Protein AF-A0A7J4UKN8-F1 (afdb_monomer)

Structure (mmCIF, N/CA/C/O backbone):
data_AF-A0A7J4UKN8-F1
#
_entry.id   AF-A0A7J4UKN8-F1
#
loop_
_atom_site.group_PDB
_atom_site.id
_atom_site.type_symbol
_atom_site.label_atom_id
_atom_site.label_alt_id
_atom_site.label_comp_id
_atom_site.label_asym_id
_atom_site.label_entity_id
_atom_site.label_seq_id
_atom_site.pdbx_PDB_ins_code
_atom_site.Cartn_x
_atom_site.Cartn_y
_atom_site.Cartn_z
_atom_site.occupancy
_atom_site.B_iso_or_equiv
_atom_site.auth_seq_id
_atom_site.auth_comp_id
_atom_site.auth_asym_id
_atom_site.auth_atom_id
_atom_site.pdbx_PDB_model_num
ATOM 1 N N . MET A 1 1 ? -2.101 -12.804 17.670 1.00 58.69 1 MET A N 1
ATOM 2 C CA . MET A 1 1 ? -3.502 -13.229 17.457 1.00 58.69 1 MET A CA 1
ATOM 3 C C . MET A 1 1 ? -3.765 -13.379 15.970 1.00 58.69 1 MET A C 1
ATOM 5 O O . MET A 1 1 ? -3.323 -12.529 15.200 1.00 58.69 1 MET A O 1
ATOM 9 N N . ASN A 1 2 ? -4.449 -14.453 15.577 1.00 76.75 2 ASN A N 1
ATOM 10 C CA . ASN A 1 2 ? -4.879 -14.670 14.196 1.00 76.75 2 ASN A CA 1
ATOM 11 C C . ASN A 1 2 ? -6.131 -13.824 13.927 1.00 76.75 2 ASN A C 1
ATOM 13 O O . ASN A 1 2 ? -7.017 -13.768 14.770 1.00 76.75 2 ASN A O 1
ATOM 17 N N . GLN A 1 3 ? -6.182 -13.149 12.781 1.00 89.81 3 GLN A N 1
ATOM 18 C CA . GLN A 1 3 ? -7.301 -12.301 12.361 1.00 89.81 3 GLN A CA 1
ATOM 19 C C . GLN A 1 3 ? -7.476 -12.422 10.844 1.00 89.81 3 GLN A C 1
ATOM 21 O O . GLN A 1 3 ? -6.479 -12.581 10.130 1.00 89.81 3 GLN A O 1
ATOM 26 N N . TYR A 1 4 ? -8.714 -12.343 10.357 1.00 93.06 4 TYR A N 1
ATOM 27 C CA . TYR A 1 4 ? -8.987 -12.282 8.921 1.00 93.06 4 TYR A CA 1
ATOM 28 C C . TYR A 1 4 ? -8.523 -10.941 8.351 1.00 93.06 4 TYR A C 1
ATOM 30 O O . TYR A 1 4 ? -8.562 -9.913 9.026 1.00 93.06 4 TYR A O 1
ATOM 38 N N . ARG A 1 5 ? -8.036 -10.954 7.109 1.00 92.19 5 ARG A N 1
ATOM 39 C CA . ARG A 1 5 ? -7.532 -9.763 6.422 1.00 92.19 5 ARG A CA 1
ATOM 40 C C . ARG A 1 5 ? -8.070 -9.744 5.003 1.00 92.19 5 ARG A C 1
ATOM 42 O O . ARG A 1 5 ? -7.952 -10.740 4.294 1.00 92.19 5 ARG A O 1
ATOM 49 N N . LEU A 1 6 ? -8.616 -8.605 4.592 1.00 90.50 6 LEU A N 1
ATOM 50 C CA . LEU A 1 6 ? -8.944 -8.356 3.195 1.00 90.50 6 LEU A CA 1
ATOM 51 C C . LEU A 1 6 ? -7.656 -8.021 2.434 1.00 90.50 6 LEU A C 1
ATOM 53 O O . LEU A 1 6 ? -6.885 -7.155 2.851 1.00 90.50 6 LEU A O 1
ATOM 57 N N . HIS A 1 7 ? -7.427 -8.717 1.327 1.00 89.94 7 HIS A N 1
ATOM 58 C CA . HIS A 1 7 ? -6.354 -8.427 0.385 1.00 89.94 7 HIS A CA 1
ATOM 59 C C . HIS A 1 7 ? -6.985 -7.880 -0.894 1.00 89.94 7 HIS A C 1
ATOM 61 O O . HIS A 1 7 ? -7.854 -8.531 -1.466 1.00 89.94 7 HIS A O 1
ATOM 67 N N . ILE A 1 8 ? -6.568 -6.685 -1.309 1.00 89.06 8 ILE A N 1
ATOM 68 C CA . ILE A 1 8 ? -7.024 -6.043 -2.543 1.00 89.06 8 ILE A CA 1
ATOM 69 C C . ILE A 1 8 ? -5.821 -5.982 -3.481 1.00 89.06 8 ILE A C 1
ATOM 71 O O . ILE A 1 8 ? -4.773 -5.468 -3.088 1.00 89.06 8 ILE A O 1
ATOM 75 N N . ASP A 1 9 ? -5.980 -6.529 -4.681 1.00 90.25 9 ASP A N 1
ATOM 76 C CA . ASP A 1 9 ? -4.984 -6.504 -5.748 1.00 90.25 9 ASP A CA 1
ATOM 77 C C . ASP A 1 9 ? -5.475 -5.566 -6.858 1.00 90.25 9 ASP A C 1
ATOM 79 O O . ASP A 1 9 ? -6.626 -5.665 -7.291 1.00 90.25 9 ASP A O 1
ATOM 83 N N . ILE A 1 10 ? -4.644 -4.597 -7.242 1.00 93.44 10 ILE A N 1
ATOM 84 C CA . ILE A 1 10 ? -4.983 -3.550 -8.209 1.00 93.44 10 ILE A CA 1
ATOM 85 C C . ILE A 1 10 ? -3.794 -3.407 -9.165 1.00 93.44 10 ILE A C 1
ATOM 87 O O . ILE A 1 10 ? -2.757 -2.892 -8.744 1.00 93.44 10 ILE A O 1
ATOM 91 N N . PRO A 1 11 ? -3.918 -3.798 -10.445 1.00 95.62 11 PRO A N 1
ATOM 92 C CA . PRO A 1 11 ? -2.869 -3.565 -11.433 1.00 95.62 11 PRO A CA 1
ATOM 93 C C . PRO A 1 11 ? -2.649 -2.063 -11.658 1.00 95.62 11 PRO A C 1
ATOM 95 O O . PRO A 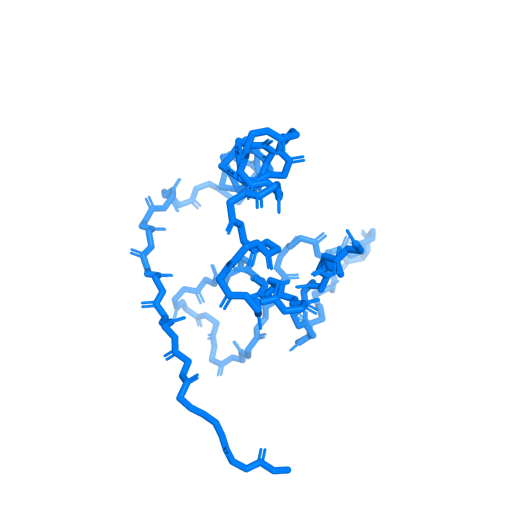1 11 ? -3.586 -1.341 -12.004 1.00 95.62 11 PRO A O 1
ATOM 98 N N . LEU A 1 12 ? -1.412 -1.582 -11.484 1.00 96.81 12 LEU A N 1
ATOM 99 C CA . LEU A 1 12 ? -1.069 -0.153 -11.616 1.00 96.81 12 LEU A CA 1
ATOM 100 C C . LEU A 1 12 ? -0.238 0.185 -12.866 1.00 96.81 12 LEU A C 1
ATOM 102 O O . LEU A 1 12 ? 0.069 1.357 -13.096 1.00 96.81 12 LEU A O 1
ATOM 106 N N . GLY A 1 13 ? 0.045 -0.813 -13.705 1.00 96.44 13 GLY A N 1
ATOM 107 C CA . GLY A 1 13 ? 0.893 -0.697 -14.894 1.00 96.44 13 GLY A CA 1
ATOM 108 C C . GLY A 1 13 ? 2.304 -1.238 -14.662 1.00 96.44 13 GLY A C 1
ATOM 109 O O . GLY A 1 13 ? 2.599 -1.781 -13.601 1.00 96.44 13 GLY A O 1
ATOM 110 N N . SER A 1 14 ? 3.158 -1.109 -15.678 1.00 95.25 14 SER A N 1
ATOM 111 C CA . SER A 1 14 ? 4.535 -1.622 -15.674 1.00 95.25 14 SER A CA 1
ATOM 112 C C . SER A 1 14 ? 5.599 -0.557 -15.394 1.00 95.25 14 SER A C 1
ATOM 114 O O . SER A 1 14 ? 6.758 -0.906 -15.195 1.00 95.25 14 SER A O 1
ATOM 116 N N . ASP A 1 15 ? 5.241 0.731 -15.404 1.00 97.00 15 ASP A N 1
ATOM 117 C CA . ASP A 1 15 ? 6.162 1.805 -15.026 1.00 97.00 15 ASP A CA 1
ATOM 118 C C . ASP A 1 15 ? 6.178 1.976 -13.502 1.00 97.00 15 ASP A C 1
ATOM 120 O O . ASP A 1 15 ? 5.151 2.259 -12.881 1.00 97.00 15 ASP A O 1
ATOM 124 N N . GLU A 1 16 ? 7.353 1.797 -12.896 1.00 95.38 16 GLU A N 1
ATOM 125 C CA . GLU A 1 16 ? 7.526 1.853 -11.440 1.00 95.38 16 GLU A CA 1
ATOM 126 C C . GLU A 1 16 ? 7.135 3.226 -10.871 1.00 95.38 16 GLU A C 1
ATOM 128 O O . GLU A 1 16 ? 6.436 3.307 -9.859 1.00 95.38 16 GLU A O 1
ATOM 133 N N . THR A 1 17 ? 7.548 4.311 -11.531 1.00 95.75 17 THR A N 1
ATOM 134 C CA . THR A 1 17 ? 7.324 5.682 -11.047 1.00 95.75 17 THR A CA 1
ATOM 135 C C . THR A 1 17 ? 5.837 6.029 -11.086 1.00 95.75 17 THR A C 1
ATOM 137 O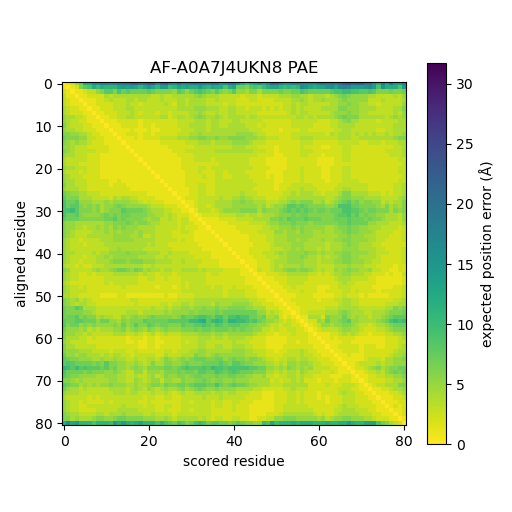 O . THR A 1 17 ? 5.282 6.565 -10.123 1.00 95.75 17 THR A O 1
ATOM 140 N N . GLU A 1 18 ? 5.163 5.674 -12.176 1.00 97.38 18 GLU A N 1
ATOM 141 C CA . GLU A 1 18 ? 3.726 5.854 -12.340 1.00 97.38 18 GLU A CA 1
ATOM 142 C C . GLU A 1 18 ? 2.936 4.989 -11.346 1.00 97.38 18 GLU A C 1
ATOM 144 O O . GLU A 1 18 ? 1.972 5.463 -10.737 1.00 97.38 18 GLU A O 1
ATOM 149 N N . ALA A 1 19 ? 3.359 3.742 -11.120 1.00 97.38 19 ALA A N 1
ATOM 150 C CA . ALA A 1 19 ? 2.738 2.850 -10.146 1.00 97.38 19 ALA A CA 1
ATOM 151 C C . ALA A 1 19 ? 2.861 3.386 -8.708 1.00 97.38 19 ALA A C 1
ATOM 153 O O . ALA A 1 19 ? 1.894 3.320 -7.937 1.00 97.38 19 ALA A O 1
ATOM 154 N N . ILE A 1 20 ? 4.005 3.980 -8.351 1.00 96.31 20 ILE A N 1
ATOM 155 C CA . ILE A 1 20 ? 4.201 4.677 -7.071 1.00 96.31 20 ILE A CA 1
ATOM 156 C C . ILE A 1 20 ? 3.233 5.864 -6.956 1.00 96.31 20 ILE A C 1
ATOM 158 O O . ILE A 1 20 ? 2.508 5.976 -5.963 1.00 96.31 20 ILE A O 1
ATOM 162 N N . ALA A 1 21 ? 3.147 6.717 -7.981 1.00 96.88 21 ALA A N 1
ATOM 163 C CA . ALA A 1 21 ? 2.254 7.878 -7.979 1.00 96.88 21 ALA A CA 1
ATOM 164 C C . ALA A 1 21 ? 0.766 7.486 -7.858 1.00 96.88 21 ALA A C 1
ATOM 166 O O . ALA A 1 21 ? 0.016 8.065 -7.059 1.00 96.88 21 ALA A O 1
ATOM 167 N N . LYS A 1 22 ? 0.333 6.455 -8.596 1.00 97.56 22 LYS A N 1
ATOM 168 C CA . LYS A 1 22 ? -1.020 5.882 -8.488 1.00 97.56 22 LYS A CA 1
ATOM 169 C C . LYS A 1 22 ? -1.283 5.324 -7.091 1.00 97.56 22 LYS A C 1
ATOM 171 O O . LYS A 1 22 ? -2.340 5.596 -6.523 1.00 97.56 22 LYS A O 1
ATOM 176 N N . SER A 1 23 ? -0.317 4.612 -6.507 1.00 95.94 23 SER A N 1
ATOM 177 C CA . SER A 1 23 ? -0.428 4.063 -5.149 1.00 95.94 23 SER A CA 1
ATOM 178 C C . SER A 1 23 ? -0.660 5.158 -4.110 1.00 95.94 23 SER A C 1
ATOM 180 O O . SER A 1 23 ? -1.581 5.052 -3.301 1.00 95.94 23 SER A O 1
ATOM 182 N N . HIS A 1 24 ? 0.123 6.240 -4.158 1.00 94.38 24 HIS A N 1
ATOM 183 C CA . HIS A 1 24 ? -0.064 7.382 -3.262 1.00 94.38 24 HIS A CA 1
ATOM 184 C C . HIS A 1 24 ? -1.433 8.040 -3.438 1.00 94.38 24 HIS A C 1
ATOM 186 O O . HIS A 1 24 ? -2.089 8.357 -2.448 1.00 94.38 24 HIS A O 1
ATOM 192 N N . THR A 1 25 ? -1.896 8.186 -4.680 1.00 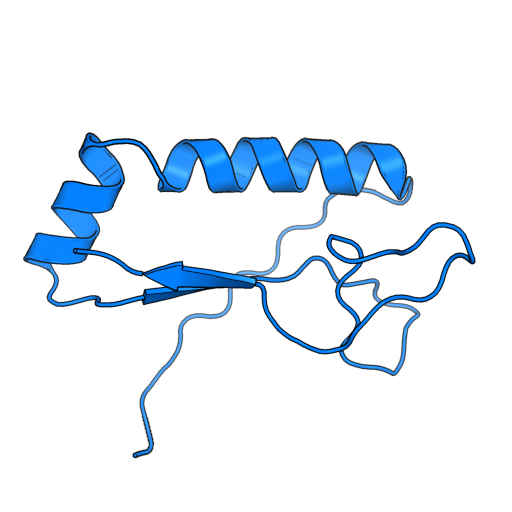94.62 25 THR A N 1
ATOM 193 C CA . THR A 1 25 ? -3.215 8.761 -4.981 1.00 94.62 25 THR A CA 1
ATOM 194 C C . THR A 1 25 ? -4.349 7.915 -4.399 1.00 94.62 25 THR A C 1
ATOM 196 O O . THR A 1 25 ? -5.274 8.452 -3.791 1.00 94.62 25 THR A O 1
ATOM 199 N N . ILE A 1 26 ? -4.283 6.590 -4.563 1.00 93.44 26 ILE A N 1
ATOM 200 C CA . ILE A 1 26 ? -5.291 5.660 -4.039 1.00 93.44 26 ILE A CA 1
ATOM 201 C C . ILE A 1 26 ? -5.309 5.721 -2.514 1.00 93.44 26 ILE A C 1
ATOM 203 O O . ILE A 1 26 ? -6.363 5.943 -1.924 1.00 93.44 26 ILE A O 1
ATOM 207 N N . ILE A 1 27 ? -4.148 5.580 -1.874 1.00 91.38 27 ILE A N 1
ATOM 208 C CA . ILE A 1 27 ? -4.053 5.598 -0.412 1.00 91.38 27 ILE A CA 1
ATOM 209 C C . ILE A 1 27 ? -4.512 6.941 0.153 1.00 91.38 27 ILE A C 1
ATOM 211 O O . ILE A 1 27 ? -5.298 6.947 1.094 1.00 91.38 27 ILE A O 1
ATOM 215 N N . GLY A 1 28 ? -4.133 8.057 -0.476 1.00 88.19 28 GLY A N 1
ATOM 216 C CA . GLY A 1 28 ? -4.577 9.393 -0.078 1.00 88.19 28 GLY A CA 1
ATOM 217 C C . GLY A 1 28 ? -6.102 9.556 -0.068 1.00 88.19 28 GLY A C 1
ATOM 218 O O . GLY A 1 28 ? -6.640 10.268 0.778 1.00 88.19 28 GLY A O 1
ATOM 219 N N . LYS A 1 29 ? -6.830 8.857 -0.952 1.00 85.56 29 LYS A N 1
ATOM 220 C CA . LYS A 1 29 ? -8.303 8.840 -0.927 1.00 85.56 29 LYS A CA 1
ATOM 221 C C . LYS A 1 29 ? -8.872 8.059 0.258 1.00 85.56 29 LYS A C 1
ATOM 223 O O . LYS A 1 29 ? -9.935 8.426 0.748 1.00 85.56 29 LYS A O 1
ATOM 228 N N . TYR A 1 30 ? -8.184 7.016 0.714 1.00 81.12 30 TYR A N 1
ATOM 229 C CA . TYR A 1 30 ? -8.604 6.203 1.859 1.00 81.12 30 TYR A CA 1
ATOM 230 C C . TYR A 1 30 ? -8.196 6.792 3.213 1.00 81.12 30 TYR A C 1
ATOM 232 O O . TYR A 1 30 ? -8.727 6.370 4.234 1.00 81.12 30 TYR A O 1
ATOM 240 N N . THR A 1 31 ? -7.296 7.777 3.227 1.00 83.38 31 THR A N 1
ATOM 241 C CA . THR A 1 31 ? -6.834 8.458 4.446 1.00 83.38 31 THR A CA 1
ATOM 242 C C . THR A 1 31 ? -7.444 9.844 4.648 1.00 83.38 31 THR A C 1
ATOM 244 O O . THR A 1 31 ? -6.909 10.630 5.422 1.00 83.38 31 THR A O 1
ATOM 247 N N . ASN A 1 32 ? -8.531 10.189 3.950 1.00 87.50 32 ASN A N 1
ATOM 248 C CA . ASN A 1 32 ? -9.269 11.421 4.247 1.00 87.50 32 ASN A CA 1
ATOM 249 C C . ASN A 1 32 ? -10.204 11.241 5.455 1.00 87.50 32 ASN A C 1
ATOM 251 O O . ASN A 1 32 ? -10.571 10.116 5.799 1.00 87.50 32 ASN A O 1
ATOM 255 N N . ASP A 1 33 ? -10.637 12.351 6.055 1.00 87.25 33 ASP A N 1
ATOM 256 C CA . ASP A 1 33 ? -11.429 12.358 7.294 1.00 87.25 33 ASP A CA 1
ATOM 257 C C . ASP A 1 33 ? -12.686 11.483 7.220 1.00 87.25 33 ASP A C 1
ATOM 259 O O . ASP A 1 33 ? -13.016 10.783 8.177 1.00 87.25 33 ASP A O 1
ATOM 263 N N . VAL A 1 34 ? -13.369 11.470 6.070 1.00 90.62 34 VAL A N 1
ATOM 264 C CA . VAL A 1 34 ? -14.592 10.678 5.864 1.00 90.62 34 VAL A CA 1
ATOM 265 C C . VAL A 1 34 ? -14.295 9.180 5.949 1.00 90.62 34 VAL A C 1
ATOM 267 O O . VAL A 1 34 ? -14.990 8.450 6.657 1.00 90.62 34 VAL A O 1
ATOM 270 N N . HIS A 1 35 ? -13.253 8.711 5.258 1.00 89.44 35 HIS A N 1
ATOM 271 C CA . HIS A 1 35 ? -12.892 7.291 5.249 1.00 89.44 35 HIS A CA 1
ATOM 272 C C . HIS A 1 35 ? -12.262 6.862 6.574 1.00 89.44 35 HIS A C 1
ATOM 274 O O . HIS A 1 35 ? -12.602 5.798 7.085 1.00 89.44 35 HIS A O 1
ATOM 280 N N . MET A 1 36 ? -11.416 7.700 7.174 1.00 90.12 36 MET A N 1
ATOM 281 C CA . MET A 1 36 ? -10.826 7.436 8.491 1.00 90.12 36 MET A CA 1
ATOM 282 C C . MET A 1 36 ? -11.915 7.303 9.563 1.00 90.12 36 MET A C 1
ATOM 284 O O . MET A 1 36 ? -11.914 6.348 10.340 1.00 90.12 36 MET A O 1
ATOM 288 N N . THR A 1 37 ? -12.909 8.196 9.539 1.00 91.94 37 THR A N 1
ATOM 289 C CA . THR A 1 37 ? -14.074 8.134 10.431 1.00 91.94 37 THR A CA 1
ATOM 290 C C . THR A 1 37 ? -14.876 6.851 10.219 1.00 91.94 37 THR A C 1
ATOM 292 O O . THR A 1 37 ? -15.278 6.217 11.193 1.00 91.94 37 THR A O 1
ATOM 295 N N . LEU A 1 38 ? -15.103 6.429 8.970 1.00 93.00 38 LEU A N 1
ATOM 296 C CA . LEU A 1 38 ? -15.790 5.168 8.673 1.00 93.00 38 LEU A CA 1
ATOM 297 C C . LEU A 1 38 ? -15.033 3.959 9.245 1.00 93.00 38 LEU A C 1
ATOM 299 O O . LEU A 1 38 ? -15.637 3.125 9.916 1.00 93.00 38 LEU A O 1
ATOM 303 N N . LEU A 1 39 ? -13.719 3.881 9.016 1.00 92.31 39 LEU A N 1
ATOM 304 C CA . LEU A 1 39 ? -12.880 2.789 9.521 1.00 92.31 39 LEU A CA 1
ATOM 305 C C . LEU A 1 39 ? -12.912 2.716 11.052 1.00 92.31 39 LEU A C 1
ATOM 307 O O . LEU A 1 39 ? -13.052 1.627 11.609 1.00 92.31 39 LEU A O 1
ATOM 311 N N . LYS A 1 40 ? -12.881 3.871 11.726 1.00 92.25 40 LYS A N 1
ATOM 312 C CA . LYS A 1 40 ? -13.012 3.962 13.183 1.00 92.25 40 LYS A CA 1
ATOM 313 C C . LYS A 1 40 ? -14.349 3.418 13.689 1.00 92.25 40 LYS A C 1
ATOM 315 O O . LYS A 1 40 ? -14.369 2.629 14.628 1.00 92.25 40 LYS A O 1
ATOM 320 N N . HIS A 1 41 ? -15.466 3.782 13.053 1.00 95.25 41 HIS A N 1
ATOM 321 C CA . HIS A 1 41 ? -16.791 3.262 13.425 1.00 95.25 41 HIS A CA 1
ATOM 322 C C . HIS A 1 41 ? -16.924 1.745 13.222 1.00 95.25 41 HIS A C 1
ATOM 324 O O . HIS A 1 41 ? -17.756 1.114 13.869 1.00 95.25 41 HIS A O 1
ATOM 330 N N . MET A 1 42 ? -16.114 1.160 12.337 1.00 94.44 42 MET A N 1
ATOM 331 C CA . MET A 1 42 ? -16.043 -0.284 12.103 1.00 94.44 42 MET A CA 1
ATOM 332 C C . MET A 1 42 ? -15.066 -1.014 13.043 1.00 94.44 42 MET A C 1
ATOM 334 O O . MET A 1 42 ? -14.826 -2.203 12.835 1.00 94.44 42 MET A O 1
ATOM 338 N N . ASP A 1 43 ? -14.492 -0.328 14.039 1.00 93.81 43 ASP A N 1
ATOM 339 C CA . ASP A 1 43 ? -13.467 -0.865 14.949 1.00 93.81 43 ASP A CA 1
ATOM 340 C C . ASP A 1 43 ? -12.203 -1.368 14.214 1.00 93.81 43 ASP A C 1
ATOM 342 O O . ASP A 1 43 ? -11.530 -2.323 14.607 1.00 93.81 43 ASP A O 1
ATOM 346 N N . ILE A 1 44 ? -11.860 -0.727 13.090 1.00 93.00 44 ILE A N 1
ATOM 347 C CA . ILE A 1 44 ? -10.643 -1.025 12.330 1.00 93.00 44 ILE A CA 1
ATOM 348 C C . ILE A 1 44 ? -9.532 -0.088 12.801 1.00 93.00 44 ILE A C 1
ATOM 350 O O . ILE A 1 44 ? -9.508 1.082 12.438 1.00 93.00 44 ILE A O 1
ATOM 354 N N . GLY A 1 45 ? -8.568 -0.618 13.556 1.00 91.81 45 GLY A N 1
ATOM 355 C CA . GLY A 1 45 ? -7.473 0.188 14.117 1.00 91.81 45 GLY A CA 1
ATOM 356 C C . GLY A 1 45 ? -6.288 0.463 13.182 1.00 91.81 45 GLY A C 1
ATOM 357 O O . GLY A 1 45 ? -5.421 1.261 13.520 1.00 91.81 45 GLY A O 1
ATOM 358 N N . GLN A 1 46 ? -6.182 -0.215 12.031 1.00 92.31 46 GLN A N 1
ATOM 359 C CA . GLN A 1 46 ? -5.048 -0.015 11.115 1.00 92.31 46 GLN A CA 1
ATOM 360 C C . GLN A 1 46 ? -5.329 -0.433 9.669 1.00 92.31 46 GLN A C 1
ATOM 362 O O . GLN A 1 46 ? -5.995 -1.437 9.406 1.00 92.31 46 GLN A O 1
ATOM 367 N N . VAL A 1 47 ? -4.672 0.253 8.735 1.00 91.81 47 VAL A N 1
ATOM 368 C CA . VAL A 1 47 ? -4.582 -0.112 7.316 1.00 91.81 47 VAL A CA 1
ATOM 369 C C . VAL A 1 47 ? -3.129 -0.442 6.987 1.00 91.81 47 VAL A C 1
ATOM 371 O O . VAL A 1 47 ? -2.220 0.333 7.270 1.00 91.81 47 VAL A O 1
ATOM 374 N N . ASN A 1 48 ? -2.892 -1.617 6.397 1.00 93.56 48 ASN A N 1
ATOM 375 C CA . ASN A 1 48 ? -1.549 -2.070 6.030 1.00 93.56 48 ASN A CA 1
ATOM 376 C C . ASN A 1 48 ? -1.460 -2.332 4.527 1.00 93.56 48 ASN A C 1
ATOM 378 O O . ASN A 1 48 ? -2.130 -3.238 4.026 1.00 93.56 48 ASN A O 1
ATOM 382 N N . TYR A 1 49 ? -0.572 -1.628 3.832 1.00 94.25 49 TYR A N 1
ATOM 383 C CA . TYR A 1 49 ? -0.448 -1.683 2.374 1.00 94.25 49 TYR A CA 1
ATOM 384 C C . TYR A 1 49 ? 1.016 -1.742 1.922 1.00 94.25 49 TYR A C 1
ATOM 386 O O . TYR A 1 49 ? 1.940 -1.508 2.699 1.00 94.25 49 TYR A O 1
ATOM 394 N N . ARG A 1 50 ? 1.234 -2.127 0.666 1.00 95.25 50 ARG A N 1
ATOM 395 C CA . ARG A 1 50 ? 2.540 -2.131 -0.005 1.00 95.25 50 ARG A CA 1
ATOM 396 C C . ARG A 1 50 ? 2.322 -2.056 -1.510 1.00 95.25 50 ARG A C 1
ATOM 398 O O . ARG A 1 50 ? 1.296 -2.545 -1.977 1.00 95.25 50 ARG A O 1
ATOM 405 N N . LEU A 1 51 ? 3.303 -1.536 -2.234 1.00 96.19 51 LEU A N 1
ATOM 406 C CA . LEU A 1 51 ? 3.384 -1.697 -3.683 1.00 96.19 51 LEU A CA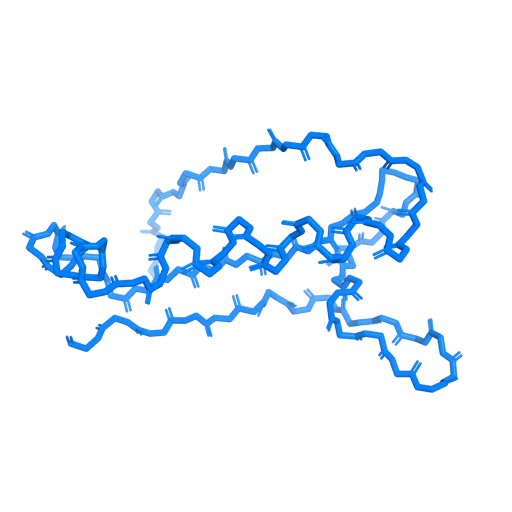 1
ATOM 407 C C . LEU A 1 51 ? 4.349 -2.842 -3.986 1.00 96.19 51 LEU A C 1
ATOM 409 O O . LEU A 1 51 ? 5.530 -2.724 -3.672 1.00 96.19 51 LEU A O 1
ATOM 413 N N . GLY A 1 52 ? 3.839 -3.950 -4.520 1.00 94.88 52 GLY A N 1
ATOM 414 C CA . GLY A 1 52 ? 4.650 -5.078 -4.985 1.00 94.88 52 GLY A CA 1
ATOM 415 C C . GLY A 1 52 ? 4.804 -5.068 -6.505 1.00 94.88 52 GLY A C 1
ATOM 416 O O . GLY A 1 52 ? 4.154 -4.277 -7.184 1.00 94.88 52 GLY A O 1
ATOM 417 N N . TYR A 1 53 ? 5.638 -5.969 -7.015 1.00 94.44 53 TYR A N 1
ATOM 418 C CA . TYR A 1 53 ? 5.807 -6.223 -8.442 1.00 94.44 53 TYR A CA 1
ATOM 419 C C . TYR A 1 53 ? 5.832 -7.736 -8.676 1.00 94.44 53 TYR A C 1
ATOM 421 O O . TYR A 1 53 ? 6.462 -8.454 -7.901 1.00 94.44 53 TYR A O 1
ATOM 429 N N . ASP A 1 54 ? 5.135 -8.220 -9.704 1.00 91.12 54 ASP A N 1
ATOM 430 C CA . ASP A 1 54 ? 4.858 -9.654 -9.889 1.00 91.12 54 ASP A CA 1
ATOM 431 C C . ASP A 1 54 ? 6.113 -10.493 -10.162 1.00 91.12 54 ASP A C 1
ATOM 433 O O . ASP A 1 54 ? 6.188 -11.656 -9.761 1.00 91.12 54 ASP A O 1
ATOM 437 N N . GLU A 1 55 ? 7.118 -9.913 -10.823 1.00 89.56 55 GLU A N 1
ATOM 438 C CA . GLU A 1 55 ? 8.383 -10.609 -11.094 1.00 89.56 55 GLU A CA 1
ATOM 439 C C . GLU A 1 55 ? 9.271 -10.703 -9.847 1.00 89.56 55 GLU A C 1
ATOM 441 O O . GLU A 1 55 ? 10.210 -11.508 -9.802 1.00 89.56 55 GLU A O 1
ATOM 446 N N . ASP A 1 56 ? 8.971 -9.911 -8.815 1.00 89.44 56 ASP A N 1
ATOM 447 C CA . ASP A 1 56 ? 9.692 -9.976 -7.561 1.00 89.44 56 ASP A CA 1
ATOM 448 C C . ASP A 1 56 ? 9.195 -11.156 -6.720 1.00 89.44 56 ASP A C 1
ATOM 450 O O . ASP A 1 56 ? 8.080 -11.201 -6.198 1.00 89.44 56 ASP A O 1
ATOM 454 N N . ARG A 1 57 ? 10.077 -12.141 -6.553 1.00 85.50 57 ARG A N 1
ATOM 455 C CA . ARG A 1 57 ? 9.813 -13.328 -5.730 1.00 85.50 57 ARG A CA 1
ATOM 456 C C . ARG A 1 57 ? 9.746 -12.993 -4.240 1.00 85.50 57 ARG A C 1
ATOM 458 O O . ARG A 1 57 ? 9.332 -13.837 -3.440 1.00 85.50 57 ARG A O 1
ATOM 465 N N . GLN A 1 58 ? 10.189 -11.800 -3.846 1.00 88.50 58 GLN A N 1
ATOM 466 C CA . GLN A 1 58 ? 10.134 -11.317 -2.478 1.00 88.50 58 GLN A CA 1
ATOM 467 C C . GLN A 1 58 ? 8.920 -10.422 -2.231 1.00 88.50 58 GLN A C 1
ATOM 469 O O . GLN A 1 58 ? 8.238 -9.924 -3.117 1.00 88.50 58 GLN A O 1
ATOM 474 N N . ARG A 1 59 ? 8.619 -10.219 -0.948 1.00 90.31 59 ARG A N 1
ATOM 475 C CA . ARG A 1 59 ? 7.479 -9.430 -0.468 1.00 90.31 59 ARG A CA 1
ATOM 476 C C . ARG A 1 59 ? 7.757 -7.922 -0.497 1.00 90.31 59 ARG A C 1
ATOM 478 O O . ARG A 1 59 ? 7.407 -7.240 0.468 1.00 90.31 59 ARG A O 1
ATOM 485 N N . SER A 1 60 ? 8.340 -7.444 -1.585 1.00 94.62 60 SER A N 1
ATOM 486 C CA . SER A 1 60 ? 8.860 -6.092 -1.732 1.00 94.62 60 SER A CA 1
ATOM 487 C C . SER A 1 60 ? 7.799 -5.011 -1.596 1.00 94.62 60 SER A C 1
ATOM 489 O O . SER A 1 60 ? 6.606 -5.219 -1.844 1.00 94.62 60 SER A O 1
ATOM 491 N N . ASN A 1 61 ? 8.257 -3.847 -1.152 1.00 96.50 61 ASN A N 1
ATOM 492 C CA . ASN A 1 61 ? 7.479 -2.633 -1.033 1.00 96.50 61 ASN A CA 1
ATOM 493 C C . ASN A 1 61 ? 8.227 -1.480 -1.709 1.00 96.50 61 ASN A C 1
ATOM 495 O O . ASN A 1 61 ? 9.076 -0.827 -1.099 1.00 96.50 61 ASN A O 1
ATOM 499 N N . TYR A 1 62 ? 7.870 -1.216 -2.963 1.00 95.75 62 TYR A N 1
ATOM 500 C CA . TYR A 1 62 ? 8.471 -0.178 -3.806 1.00 95.75 62 TYR A CA 1
ATOM 501 C C . TYR A 1 62 ? 8.200 1.248 -3.307 1.00 95.75 62 TYR A C 1
ATOM 503 O O . TYR A 1 62 ? 8.890 2.179 -3.705 1.00 95.75 62 TYR A O 1
ATOM 511 N N . LEU A 1 63 ? 7.268 1.424 -2.362 1.00 94.88 63 LEU A N 1
ATOM 512 C CA . LEU A 1 63 ? 7.060 2.702 -1.669 1.00 94.88 63 LEU A CA 1
ATOM 513 C C . LEU A 1 63 ? 8.209 3.066 -0.717 1.00 94.88 63 LEU A C 1
ATOM 515 O O . LEU A 1 63 ? 8.306 4.208 -0.286 1.00 94.88 63 LEU A O 1
ATOM 519 N N . HIS A 1 64 ? 9.055 2.098 -0.358 1.00 93.69 64 HIS A N 1
ATOM 520 C CA . HIS A 1 64 ? 10.223 2.291 0.505 1.00 93.69 64 HIS A CA 1
ATOM 521 C C . HIS A 1 64 ? 11.498 1.905 -0.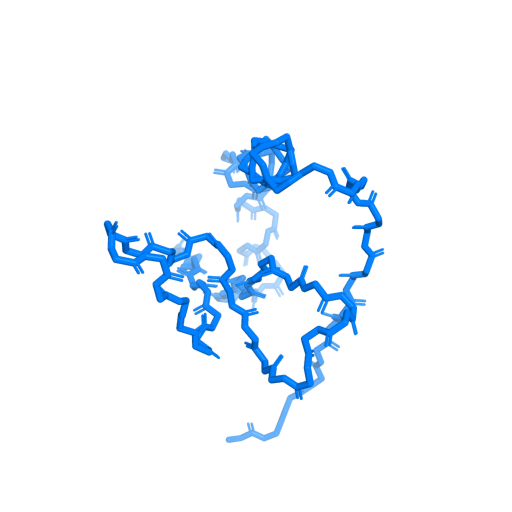241 1.00 93.69 64 HIS A C 1
ATOM 523 O O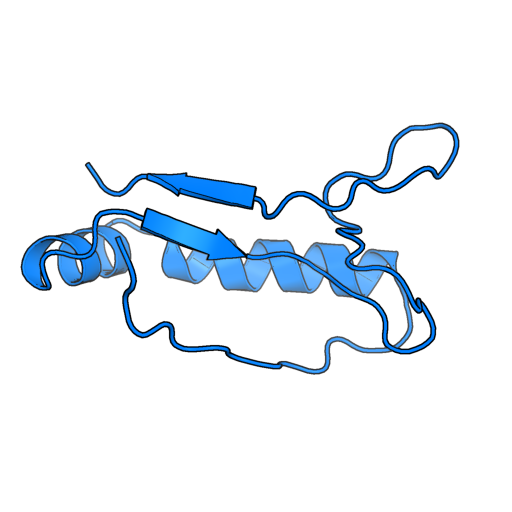 . HIS A 1 64 ? 12.274 1.068 0.229 1.00 93.69 64 HIS A O 1
ATOM 529 N N . LYS A 1 65 ? 11.684 2.485 -1.428 1.00 92.44 65 LYS A N 1
ATOM 530 C CA . LYS A 1 65 ? 12.914 2.365 -2.211 1.00 92.44 65 LYS A CA 1
ATOM 531 C C . LYS A 1 65 ? 13.898 3.449 -1.774 1.00 92.44 65 LYS A C 1
ATOM 533 O O . LYS A 1 65 ? 13.539 4.621 -1.719 1.00 92.44 65 LYS A O 1
ATOM 538 N N . ASN A 1 66 ? 15.118 3.060 -1.418 1.00 91.69 66 ASN A N 1
ATOM 539 C CA . ASN A 1 66 ? 16.169 4.022 -1.080 1.00 91.69 66 ASN A CA 1
ATOM 540 C C . ASN A 1 66 ? 16.915 4.518 -2.333 1.00 91.69 66 ASN A C 1
ATOM 542 O O . ASN A 1 66 ? 16.692 4.030 -3.439 1.00 91.69 66 ASN A O 1
ATOM 546 N N . GLU A 1 67 ? 17.845 5.455 -2.142 1.00 91.38 67 GLU A N 1
ATOM 547 C CA . GLU A 1 67 ? 18.664 6.043 -3.217 1.00 91.38 67 GLU A CA 1
ATOM 548 C C . GLU A 1 67 ? 19.499 5.007 -3.991 1.00 91.38 67 GLU A C 1
ATOM 550 O O . GLU A 1 67 ? 19.775 5.188 -5.172 1.00 91.38 67 GLU A O 1
ATOM 555 N N . ASN A 1 68 ? 19.847 3.885 -3.353 1.00 91.69 68 ASN A N 1
ATOM 556 C CA . ASN A 1 68 ? 20.589 2.781 -3.970 1.00 91.69 68 ASN A CA 1
ATOM 557 C C . ASN A 1 68 ? 19.677 1.776 -4.701 1.00 91.69 68 ASN A C 1
ATOM 559 O O . ASN A 1 68 ? 20.147 0.746 -5.177 1.00 91.69 68 ASN A O 1
ATOM 563 N N . GLY A 1 69 ? 18.367 2.030 -4.756 1.00 88.50 69 GLY A N 1
ATOM 564 C CA . GLY A 1 69 ? 17.391 1.162 -5.407 1.00 88.50 69 GLY A CA 1
ATOM 565 C C . GLY A 1 69 ? 16.957 -0.058 -4.589 1.00 88.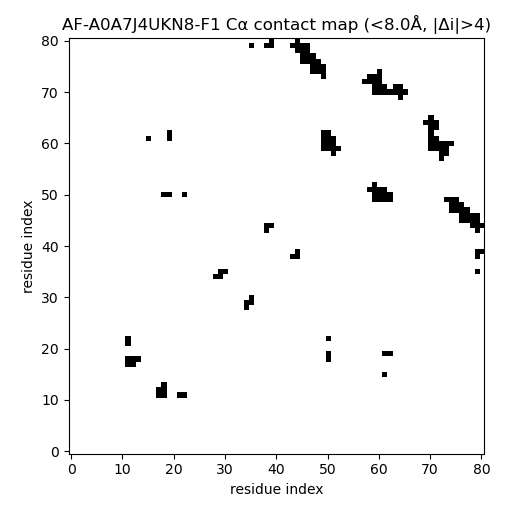50 69 GLY A C 1
ATOM 566 O O . GLY A 1 69 ? 16.221 -0.895 -5.108 1.00 88.50 69 GLY A O 1
ATOM 567 N N . HIS A 1 70 ? 17.360 -0.170 -3.320 1.00 90.44 70 HIS A N 1
ATOM 568 C CA . HIS A 1 70 ? 16.916 -1.255 -2.447 1.00 90.44 70 HIS A CA 1
ATOM 569 C C . HIS A 1 70 ? 15.522 -0.968 -1.892 1.00 90.44 70 HIS A C 1
ATOM 571 O O . HIS A 1 70 ? 15.280 0.088 -1.302 1.00 90.44 70 HIS A O 1
ATOM 577 N N . VAL A 1 71 ? 14.634 -1.949 -2.030 1.00 94.00 71 VAL A N 1
ATOM 578 C CA . VAL A 1 71 ? 13.288 -1.967 -1.447 1.00 94.00 71 VAL A CA 1
ATOM 579 C C . VAL A 1 71 ? 13.278 -2.793 -0.162 1.00 94.00 71 VAL A C 1
ATOM 581 O O . VAL A 1 71 ? 14.104 -3.687 0.028 1.00 94.00 71 VAL A O 1
ATOM 584 N N . ASN A 1 72 ? 12.345 -2.502 0.744 1.00 93.62 72 ASN A N 1
ATOM 585 C CA . ASN A 1 72 ? 12.135 -3.320 1.939 1.00 93.62 72 ASN A CA 1
ATOM 586 C C . ASN A 1 72 ? 10.935 -4.268 1.770 1.00 93.62 72 ASN A C 1
ATOM 588 O O . ASN A 1 72 ? 10.148 -4.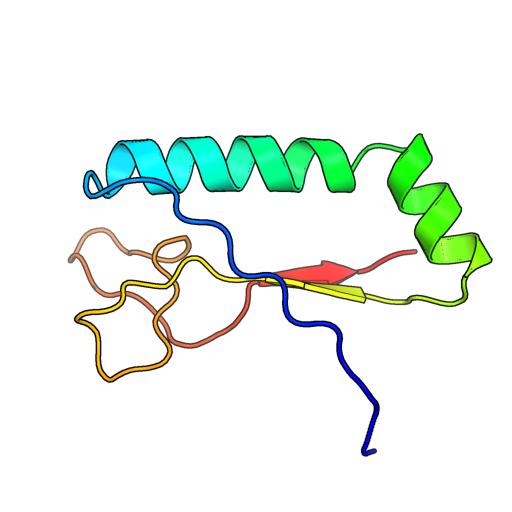130 0.841 1.00 93.62 72 ASN A O 1
ATOM 592 N N . ASN A 1 73 ? 10.761 -5.199 2.714 1.00 94.38 73 ASN A N 1
ATOM 593 C CA . ASN A 1 73 ? 9.658 -6.174 2.698 1.00 94.38 73 ASN A CA 1
ATOM 594 C C . ASN A 1 73 ? 8.537 -5.850 3.705 1.00 94.38 73 ASN A C 1
ATOM 596 O O . ASN A 1 73 ? 7.662 -6.681 3.974 1.00 94.38 73 ASN A O 1
ATOM 600 N N . LYS A 1 74 ? 8.582 -4.666 4.328 1.00 94.25 74 LYS A N 1
ATOM 601 C CA . LYS A 1 74 ? 7.623 -4.254 5.358 1.00 94.25 74 LYS A CA 1
ATOM 602 C C . LYS A 1 74 ? 6.444 -3.550 4.695 1.00 94.25 74 LYS A C 1
ATOM 604 O O . LYS A 1 74 ? 6.627 -2.693 3.839 1.00 94.25 74 LYS A O 1
ATOM 609 N N . LYS A 1 75 ? 5.221 -3.880 5.116 1.00 94.69 75 LYS A N 1
ATOM 610 C CA . LYS A 1 75 ? 4.044 -3.081 4.750 1.00 94.69 75 LYS A CA 1
ATOM 611 C C . LYS A 1 75 ? 4.143 -1.705 5.407 1.00 94.69 75 LYS A C 1
ATOM 613 O O . LYS A 1 75 ? 4.581 -1.607 6.552 1.00 94.69 75 LYS A O 1
ATOM 618 N N . THR A 1 76 ? 3.690 -0.678 4.705 1.00 94.88 76 THR A N 1
ATOM 619 C CA . THR A 1 76 ? 3.374 0.608 5.321 1.00 94.88 76 THR A CA 1
ATOM 620 C C . THR A 1 76 ? 2.126 0.433 6.180 1.00 94.88 76 THR A C 1
ATOM 622 O O . THR A 1 76 ? 1.173 -0.225 5.753 1.00 94.88 76 THR A O 1
ATOM 625 N N . ARG A 1 77 ? 2.144 1.004 7.384 1.00 93.94 77 ARG A N 1
ATOM 626 C CA . ARG A 1 77 ? 1.040 0.970 8.343 1.00 93.94 77 ARG A CA 1
ATOM 627 C C . ARG A 1 77 ? 0.517 2.385 8.547 1.00 93.94 77 ARG A C 1
ATOM 629 O O . ARG A 1 77 ? 1.307 3.292 8.781 1.00 93.94 77 ARG A O 1
ATOM 636 N N . ILE 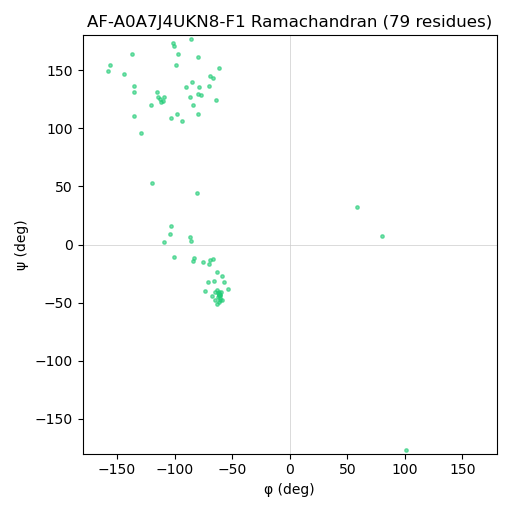A 1 78 ? -0.795 2.537 8.455 1.00 92.44 78 ILE A N 1
ATOM 637 C CA . ILE A 1 78 ? -1.529 3.727 8.879 1.00 92.44 78 ILE A CA 1
ATOM 638 C C . ILE A 1 78 ? -2.363 3.299 10.078 1.00 92.44 78 ILE A C 1
ATOM 640 O O . ILE A 1 78 ? -3.132 2.339 9.970 1.00 92.44 78 ILE A O 1
ATOM 644 N N . ASP A 1 79 ? -2.177 3.973 11.204 1.00 91.81 79 ASP A N 1
ATOM 645 C CA . ASP A 1 79 ? -3.002 3.793 12.392 1.00 91.81 79 ASP A CA 1
ATOM 646 C C . ASP A 1 79 ? -4.261 4.661 12.283 1.00 91.81 79 ASP A C 1
ATOM 648 O O . ASP A 1 79 ? -4.218 5.780 11.769 1.00 91.81 79 ASP A O 1
ATOM 652 N N . ILE A 1 80 ? -5.392 4.104 12.709 1.00 89.88 80 ILE A N 1
ATOM 653 C CA . ILE A 1 80 ? -6.681 4.794 12.755 1.00 89.88 80 ILE A CA 1
ATOM 654 C C . ILE A 1 80 ? -6.921 5.168 14.222 1.00 89.88 80 ILE A C 1
ATOM 656 O O . ILE A 1 80 ? -7.135 4.275 15.043 1.00 89.88 80 ILE A O 1
ATOM 660 N N . GLU A 1 81 ? -6.831 6.460 14.553 1.00 77.25 81 GLU A N 1
ATOM 661 C CA . GLU A 1 81 ? -7.037 6.993 15.916 1.00 77.25 81 GLU A CA 1
ATOM 662 C C . GLU A 1 81 ? -8.486 7.395 16.209 1.00 77.25 81 GLU A C 1
ATOM 664 O O . GLU A 1 81 ? -9.195 7.970 15.350 1.00 77.25 81 GLU A O 1
#

pLDDT: mean 91.75, std 5.46, range [58.69, 97.56]

Solvent-accessible surface area (backbone atoms only — not comparable to full-atom values): 5195 Å² total; per-residue (Å²): 134,92,76,91,77,91,83,85,87,76,92,64,74,89,50,66,71,59,27,49,54,50,49,52,54,55,51,55,63,57,68,33,73,71,45,44,51,52,36,48,77,68,73,42,56,64,50,76,48,67,46,69,56,90,88,49,92,59,68,40,9,64,84,52,50,48,97,87,67,52,57,40,65,62,62,50,74,45,77,50,131

Mean predicted aligned error: 3.67 Å

Sequence (81 aa):
MNQYRLHIDIPLGSDETEAIAKSHTIIGKYTNDVHMTLLKHMDIGQVNYRLGYDEDRQRSNYLHKNENGHVNNKKTRIDIE

Nearest PDB structures (foldseek):
  2lkp-assembly1_B  TM=4.942E-01  e=5.348E+00  Mycobacterium tuberculosis H37Rv

Foldseek 3Di:
DDDDDDDDDDDQDDDLVSSLVVVCVVVVVCPDPVNLVVCVVVVNFKDWAADDDPVDPALFHSNQQDPVRDTDNGTDMDTRD

Secondary structure (DSSP, 8-state):
-------------S-HHHHHHHHHHHHHHHTSHHHHHHHHHTT--EEEE----TT-SS--BGGG--TTSPPBSPPEEEE--

Radius of gyration: 13.96 Å; Cα contacts (8 Å, |Δi|>4): 80; chains: 1; bounding box: 37×27×33 Å